Protein AF-A0AAW9ILQ3-F1 (afdb_monomer_lite)

pLDDT: mean 82.89, std 16.95, range [37.62, 97.12]

Foldseek 3Di:
DPPDPPDFDFFKEWEQEPVGIWIWTGGRNDTDIDPDDGQYKYAYPVLVVCQQQLVDQNVVCPVRMPSCDPVNSVVSCVVRPRPDHDDDDPPPPPVPPDPDD

Secondary structure (DSSP, 8-state):
---------EEEEEEEETTEEEEEEEETTEEEEES---EEEE--HHHHHHHHTTSS-GGGGGGG-BT--HHHHHHHHHHS-TT-----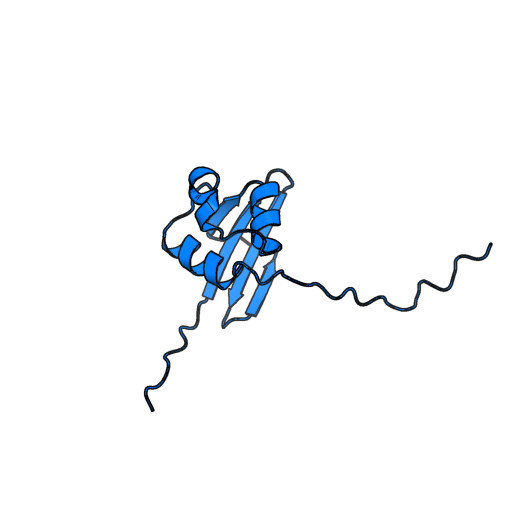-----STT-----

Organism: Clostridium perfringens (NCBI:txid1502)

Radius of gyration: 16.94 Å; chains: 1; bounding box: 46×48×38 Å

InterPro domains:
  IPR036527 SCP2 sterol-binding domain superfamily [SSF55718] (23-88)

Structure (mmCIF, N/CA/C/O backbone):
data_AF-A0AAW9ILQ3-F1
#
_entry.id   AF-A0AAW9ILQ3-F1
#
loop_
_atom_site.group_PDB
_atom_site.id
_atom_site.type_symbol
_atom_site.label_atom_id
_atom_site.label_alt_id
_atom_site.label_comp_id
_atom_site.label_asym_id
_atom_site.label_entity_id
_atom_site.label_seq_id
_atom_site.pdbx_PDB_ins_code
_atom_site.Cartn_x
_atom_site.Cartn_y
_atom_site.Cartn_z
_atom_site.occupancy
_atom_site.B_iso_or_equiv
_atom_site.auth_seq_id
_atom_site.auth_comp_id
_atom_site.auth_asym_id
_atom_site.auth_atom_id
_atom_site.pdbx_PDB_model_num
ATOM 1 N N . MET A 1 1 ? -5.067 -23.110 -26.442 1.00 42.34 1 MET A N 1
ATOM 2 C CA . MET A 1 1 ? -4.606 -21.992 -25.592 1.00 42.34 1 MET A CA 1
ATOM 3 C C . MET A 1 1 ? -5.777 -21.547 -24.737 1.00 42.34 1 MET A C 1
ATOM 5 O O . MET A 1 1 ? -6.805 -21.213 -25.305 1.00 42.34 1 MET A O 1
ATOM 9 N N . LYS A 1 2 ? -5.679 -21.625 -23.405 1.00 40.19 2 LYS A N 1
ATOM 10 C CA . LYS A 1 2 ? -6.655 -20.966 -22.527 1.00 40.19 2 LYS A CA 1
ATOM 11 C C . LYS A 1 2 ? -6.312 -19.480 -22.539 1.00 40.19 2 LYS A C 1
ATOM 13 O O . LYS A 1 2 ? -5.186 -19.133 -22.202 1.00 40.19 2 LYS A O 1
ATOM 18 N N . GLU A 1 3 ? -7.240 -18.639 -22.976 1.00 37.62 3 GLU A N 1
ATOM 19 C CA . GLU A 1 3 ? -7.103 -17.190 -22.853 1.00 37.62 3 GLU A CA 1
ATOM 20 C C . GLU A 1 3 ? -7.008 -16.844 -21.365 1.00 37.62 3 GLU A C 1
ATOM 22 O O . GLU A 1 3 ? -7.953 -17.057 -20.600 1.00 37.62 3 GLU A O 1
ATOM 27 N N . SER A 1 4 ? -5.845 -16.359 -20.932 1.00 45.25 4 SER A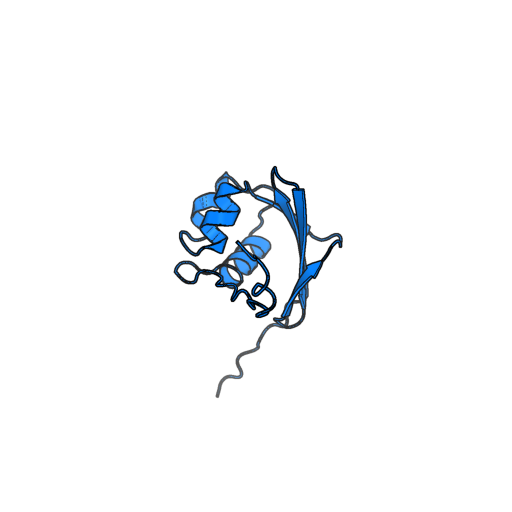 N 1
ATOM 28 C CA . SER A 1 4 ? -5.718 -15.718 -19.629 1.00 45.25 4 SER A CA 1
ATOM 29 C C . SER A 1 4 ? -6.572 -14.458 -19.668 1.00 45.25 4 SER A C 1
ATOM 31 O O . SER A 1 4 ? -6.243 -13.499 -20.362 1.00 45.25 4 SER A O 1
ATOM 33 N N . LYS A 1 5 ? -7.701 -14.467 -18.955 1.00 48.66 5 LYS A N 1
ATOM 34 C CA . LYS A 1 5 ? -8.482 -13.254 -18.709 1.00 48.66 5 LYS A CA 1
ATOM 35 C C . LYS A 1 5 ? -7.647 -12.350 -17.807 1.00 48.66 5 LYS A C 1
ATOM 37 O O . LYS A 1 5 ? -7.638 -12.531 -16.593 1.00 48.66 5 LYS A O 1
ATOM 42 N N . PHE A 1 6 ? -6.906 -11.423 -18.403 1.00 56.25 6 PHE A N 1
ATOM 43 C CA . PHE A 1 6 ? -6.293 -10.330 -17.663 1.00 56.25 6 PHE A CA 1
ATOM 44 C C . PHE A 1 6 ? -7.432 -9.448 -17.151 1.00 56.25 6 PHE A C 1
ATOM 46 O O . PHE A 1 6 ? -8.137 -8.811 -17.933 1.00 56.25 6 PHE A O 1
ATOM 53 N N . TYR A 1 7 ? -7.681 -9.490 -15.845 1.00 56.34 7 TYR A N 1
ATOM 54 C CA . TYR A 1 7 ? -8.654 -8.604 -15.224 1.00 56.34 7 TYR A CA 1
ATOM 55 C C . TYR A 1 7 ? -8.076 -7.193 -15.239 1.00 56.34 7 TYR A C 1
ATOM 57 O O . TYR A 1 7 ? -7.055 -6.931 -14.608 1.00 56.34 7 TYR A O 1
ATOM 65 N N . LYS A 1 8 ? -8.729 -6.295 -15.979 1.00 68.25 8 LYS A N 1
ATOM 66 C CA . LYS A 1 8 ? -8.451 -4.864 -15.892 1.00 68.25 8 LYS A CA 1
ATOM 67 C C . LYS A 1 8 ? -8.940 -4.385 -14.532 1.00 68.25 8 LYS A C 1
ATOM 69 O O . LYS A 1 8 ? -10.142 -4.411 -14.271 1.00 68.25 8 LYS A O 1
ATOM 74 N N . LEU A 1 9 ? -8.009 -4.025 -13.655 1.00 79.62 9 LEU A N 1
ATOM 75 C CA . LEU A 1 9 ? -8.325 -3.424 -12.368 1.00 79.62 9 LEU A CA 1
ATOM 76 C C . LEU A 1 9 ? -8.251 -1.906 -12.517 1.00 79.62 9 LEU A C 1
ATOM 78 O O . LEU A 1 9 ? -7.187 -1.374 -12.830 1.00 79.62 9 LEU A O 1
ATOM 82 N N . THR A 1 10 ? -9.372 -1.240 -12.253 1.00 86.62 10 THR A N 1
ATOM 83 C CA . THR A 1 10 ? -9.412 0.203 -12.017 1.00 86.62 10 THR A CA 1
ATOM 84 C C . THR A 1 10 ? -9.788 0.416 -10.556 1.00 86.62 10 THR A C 1
ATOM 86 O O . THR A 1 10 ? -10.878 0.026 -10.134 1.00 86.62 10 THR A O 1
ATOM 89 N N . ALA A 1 11 ? -8.872 0.966 -9.764 1.00 89.81 11 ALA A N 1
ATOM 90 C CA . ALA A 1 11 ? -9.048 1.139 -8.325 1.00 89.81 11 ALA A CA 1
ATOM 91 C C . ALA A 1 11 ? -8.280 2.363 -7.819 1.00 89.81 11 ALA A C 1
ATOM 93 O O . ALA A 1 11 ? -7.243 2.728 -8.367 1.00 89.81 11 ALA A O 1
ATOM 94 N N . GLN A 1 12 ? -8.777 2.984 -6.750 1.00 93.31 12 GLN A N 1
ATOM 95 C CA . GLN A 1 12 ? -8.094 4.082 -6.069 1.00 93.31 12 GLN A CA 1
ATOM 96 C C . GLN A 1 12 ? -7.974 3.775 -4.582 1.00 93.31 12 GLN A C 1
ATOM 98 O O . GLN A 1 12 ? -8.975 3.458 -3.935 1.00 93.31 12 GLN A O 1
ATOM 103 N N . TYR A 1 13 ? -6.765 3.906 -4.043 1.00 94.38 13 TYR A N 1
ATOM 104 C CA . TYR A 1 13 ? -6.461 3.705 -2.629 1.00 94.38 13 TYR A CA 1
ATOM 105 C C . TYR A 1 13 ? -5.779 4.943 -2.071 1.00 94.38 13 TYR A C 1
ATOM 107 O O . TYR A 1 13 ? -4.739 5.352 -2.577 1.00 94.38 13 TYR A O 1
ATOM 115 N N . THR A 1 14 ? -6.317 5.517 -1.004 1.00 95.94 14 THR A N 1
ATOM 116 C CA . THR A 1 14 ? -5.634 6.582 -0.267 1.00 95.94 14 THR A CA 1
ATOM 117 C C . THR A 1 14 ? -4.821 5.941 0.848 1.00 95.94 14 THR A C 1
ATOM 119 O O . THR A 1 14 ? -5.370 5.517 1.865 1.00 95.94 14 THR A O 1
ATOM 122 N N . ILE A 1 15 ? -3.505 5.842 0.644 1.00 94.81 15 ILE A N 1
ATOM 123 C CA . ILE A 1 15 ? -2.575 5.368 1.668 1.00 94.81 15 ILE A CA 1
ATOM 124 C C . ILE A 1 15 ? -2.321 6.510 2.640 1.00 94.81 15 ILE A C 1
ATOM 126 O O . ILE A 1 15 ? -1.843 7.576 2.248 1.00 94.81 15 ILE A O 1
ATOM 130 N N . VAL A 1 16 ? -2.609 6.266 3.912 1.00 96.19 16 VAL A N 1
ATOM 131 C CA . VAL A 1 16 ? -2.392 7.217 5.001 1.00 96.19 16 VAL A CA 1
ATOM 132 C C . VAL A 1 16 ? -1.326 6.663 5.937 1.00 96.19 16 VAL A C 1
ATOM 134 O O . VAL A 1 16 ? -1.429 5.532 6.413 1.00 96.19 16 VAL A O 1
ATOM 137 N N . THR A 1 17 ? -0.317 7.482 6.210 1.00 95.88 17 THR A N 1
ATOM 138 C CA . THR A 1 17 ? 0.792 7.205 7.131 1.00 95.88 17 THR A CA 1
ATOM 139 C C . THR A 1 17 ? 0.882 8.317 8.175 1.00 95.88 17 THR A C 1
ATOM 141 O O . THR A 1 17 ? 0.186 9.332 8.089 1.00 95.88 17 THR A O 1
ATOM 144 N N . GLU A 1 18 ? 1.788 8.178 9.137 1.00 96.00 18 GLU A N 1
ATOM 145 C CA . GLU A 1 18 ? 2.089 9.223 10.118 1.00 96.00 18 GLU A CA 1
ATOM 146 C C . GLU A 1 18 ? 2.735 10.472 9.490 1.00 96.00 18 GLU A C 1
ATOM 148 O O . GLU A 1 18 ? 2.701 11.543 10.090 1.00 96.00 18 GLU A O 1
ATOM 153 N N . LEU A 1 19 ? 3.319 10.349 8.292 1.00 92.81 19 LEU A N 1
ATOM 154 C CA . LEU A 1 19 ? 3.985 11.449 7.583 1.00 92.81 19 LEU A CA 1
ATOM 155 C C . LEU A 1 19 ? 3.045 12.229 6.655 1.00 92.81 19 LEU A C 1
ATOM 157 O O . LEU A 1 19 ? 3.401 13.305 6.180 1.00 92.81 19 LEU A O 1
ATOM 161 N N . GLY A 1 20 ? 1.864 11.682 6.373 1.00 93.00 20 GLY A N 1
ATOM 162 C CA . GLY A 1 20 ? 0.929 12.227 5.398 1.00 93.00 20 GLY A CA 1
ATOM 163 C C . GLY A 1 20 ? 0.216 11.139 4.605 1.00 93.00 20 GLY A C 1
ATOM 164 O O . GLY A 1 20 ? 0.287 9.951 4.930 1.00 93.00 20 GLY A O 1
ATOM 165 N N . SER A 1 21 ? -0.475 11.561 3.550 1.00 93.25 21 SER A N 1
ATOM 166 C CA . SER A 1 21 ? -1.294 10.692 2.709 1.00 93.25 21 SER A CA 1
ATOM 167 C C . SER A 1 21 ? -1.013 10.900 1.229 1.00 93.25 21 SER A C 1
ATOM 169 O O . SER A 1 21 ? -0.792 12.030 0.795 1.00 93.25 21 SER A O 1
ATOM 171 N N . ALA A 1 22 ? -1.104 9.825 0.454 1.00 92.56 22 ALA A N 1
ATOM 172 C CA . ALA A 1 22 ? -1.041 9.863 -1.001 1.00 92.56 22 ALA A CA 1
ATOM 173 C C . ALA A 1 22 ? -2.064 8.892 -1.597 1.00 92.56 22 ALA A C 1
ATOM 175 O O . ALA A 1 22 ? -2.352 7.848 -1.006 1.00 92.56 22 ALA A O 1
ATOM 176 N N . THR A 1 23 ? -2.598 9.216 -2.773 1.00 93.94 23 THR A N 1
ATOM 177 C CA . THR A 1 23 ? -3.563 8.350 -3.454 1.00 93.94 23 THR A CA 1
ATOM 178 C C . THR A 1 23 ? -2.875 7.576 -4.567 1.00 93.94 23 THR A C 1
ATOM 180 O O . THR A 1 23 ? -2.269 8.156 -5.461 1.00 93.94 23 THR A O 1
ATOM 183 N N . LEU A 1 24 ? -2.959 6.251 -4.498 1.00 91.94 24 LEU A N 1
ATOM 184 C CA . LEU A 1 24 ? -2.585 5.336 -5.565 1.00 91.94 24 LEU A CA 1
ATOM 185 C C . LEU A 1 24 ? -3.796 5.110 -6.457 1.00 91.94 24 LEU A C 1
ATOM 187 O O . LEU A 1 24 ? -4.795 4.534 -6.027 1.00 91.94 24 LEU A O 1
ATOM 191 N N . GLU A 1 25 ? -3.684 5.545 -7.700 1.00 92.44 25 GLU A N 1
ATOM 192 C CA . GLU A 1 25 ? -4.625 5.240 -8.765 1.00 92.44 25 GLU A CA 1
ATOM 193 C C . GLU A 1 25 ? -4.053 4.111 -9.618 1.00 92.44 25 GLU A C 1
ATOM 195 O O . GLU A 1 25 ? -2.925 4.196 -10.106 1.00 92.44 25 GLU A O 1
ATOM 200 N N . ILE A 1 26 ? -4.832 3.048 -9.774 1.00 90.62 26 ILE A N 1
ATOM 201 C CA . ILE A 1 26 ? -4.536 1.906 -10.631 1.00 90.62 26 ILE A C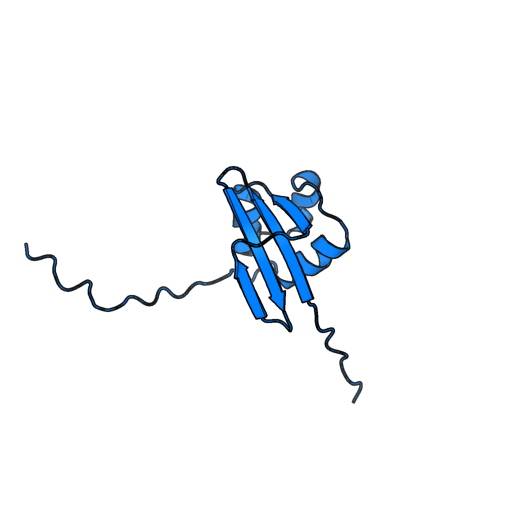A 1
ATOM 202 C C . ILE A 1 26 ? -5.541 1.962 -11.769 1.00 90.62 26 ILE A C 1
ATOM 204 O O . ILE A 1 26 ? -6.745 1.938 -11.511 1.00 90.62 26 ILE A O 1
ATOM 208 N N . ASP A 1 27 ? -5.058 2.025 -13.002 1.00 89.06 27 ASP A N 1
ATOM 209 C CA . ASP A 1 27 ? -5.895 1.993 -14.195 1.00 89.06 27 ASP A CA 1
ATOM 210 C C . ASP A 1 27 ? -5.222 1.161 -15.290 1.00 89.06 27 ASP A C 1
ATOM 212 O O . ASP A 1 27 ? -4.123 1.478 -15.740 1.00 89.06 27 ASP A O 1
ATOM 216 N N . ASP A 1 28 ? -5.858 0.052 -15.673 1.00 84.38 28 ASP A N 1
ATOM 217 C CA . ASP A 1 28 ? -5.377 -0.889 -16.701 1.00 84.38 28 ASP A CA 1
ATOM 218 C C . ASP A 1 28 ? -3.906 -1.328 -16.515 1.00 84.38 28 ASP A C 1
ATOM 220 O O . ASP A 1 28 ? -3.128 -1.427 -17.462 1.00 84.38 28 ASP A O 1
ATOM 224 N N . GLY A 1 29 ? -3.504 -1.568 -15.260 1.00 77.31 29 GLY A N 1
ATOM 225 C CA . GLY A 1 29 ? -2.139 -1.973 -14.899 1.00 77.31 29 GLY A CA 1
ATOM 226 C C . GLY A 1 29 ? -1.129 -0.824 -14.800 1.00 77.31 29 GLY A C 1
ATOM 227 O O . GLY A 1 29 ? 0.018 -1.056 -14.420 1.00 77.31 29 GLY A O 1
ATOM 228 N N . VAL A 1 30 ? -1.542 0.411 -15.084 1.00 83.75 30 VAL A N 1
ATOM 229 C CA . VAL A 1 30 ? -0.746 1.614 -14.836 1.00 83.75 30 VAL A CA 1
ATOM 230 C C . VAL A 1 30 ? -1.021 2.107 -13.422 1.00 83.75 30 VAL A C 1
ATOM 232 O O . VAL A 1 30 ? -2.171 2.283 -13.032 1.00 83.75 30 VAL A O 1
ATOM 235 N N . ILE A 1 31 ? 0.044 2.352 -12.660 1.00 86.75 31 ILE A N 1
ATOM 236 C CA . ILE A 1 31 ? -0.033 2.884 -11.298 1.00 86.75 31 ILE A CA 1
ATOM 237 C C . ILE A 1 31 ? 0.417 4.343 -11.325 1.00 86.75 31 ILE A C 1
ATOM 239 O O . ILE A 1 31 ? 1.487 4.657 -11.851 1.00 86.75 31 ILE A O 1
ATOM 243 N N . LYS A 1 32 ? -0.381 5.237 -10.744 1.00 89.50 32 LYS A N 1
ATOM 244 C CA . LYS A 1 32 ? -0.066 6.661 -10.593 1.00 89.50 32 LYS A CA 1
ATOM 245 C C . LYS A 1 32 ? -0.245 7.082 -9.145 1.00 89.50 32 LYS A C 1
ATOM 247 O O . LYS A 1 32 ? -1.154 6.616 -8.463 1.00 89.50 32 LYS A O 1
ATOM 252 N N . VAL A 1 33 ? 0.598 8.005 -8.699 1.00 89.00 33 VAL A N 1
ATOM 253 C CA . VAL A 1 33 ? 0.410 8.697 -7.423 1.00 89.00 33 VAL A CA 1
ATOM 254 C C . VAL A 1 33 ? -0.260 10.036 -7.706 1.00 89.0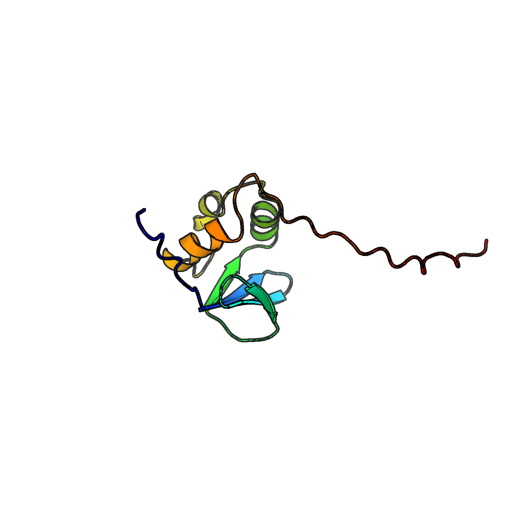0 33 VAL A C 1
ATOM 256 O O . VAL A 1 33 ? 0.240 10.829 -8.504 1.00 89.00 33 VAL A O 1
ATOM 259 N N . THR A 1 34 ? -1.408 10.273 -7.083 1.00 88.94 34 THR A N 1
ATOM 260 C CA . THR A 1 34 ? -2.239 11.467 -7.258 1.00 88.94 34 THR A CA 1
ATOM 261 C C . THR A 1 34 ? -2.651 12.043 -5.898 1.00 88.94 34 THR A C 1
ATOM 263 O O . THR A 1 34 ? -2.435 11.435 -4.848 1.00 88.94 34 THR A O 1
ATOM 266 N N . ASN A 1 35 ? -3.282 13.221 -5.919 1.00 83.12 35 ASN A N 1
ATOM 267 C CA . ASN A 1 35 ? -3.890 13.858 -4.742 1.00 83.12 35 ASN A CA 1
ATOM 268 C C . ASN A 1 35 ? -5.416 13.617 -4.673 1.00 83.12 35 ASN A C 1
ATOM 270 O O . ASN A 1 35 ? -6.154 14.466 -4.177 1.00 83.12 35 ASN A O 1
ATOM 274 N N . GLY A 1 36 ? -5.906 12.505 -5.238 1.00 85.25 36 GLY A N 1
ATOM 275 C CA . GLY A 1 36 ? -7.333 12.151 -5.261 1.00 85.25 36 GLY A CA 1
ATOM 276 C C . GLY A 1 36 ? -7.863 11.582 -3.938 1.00 85.25 36 GLY A C 1
ATOM 277 O O . GLY A 1 36 ? -7.157 11.570 -2.931 1.00 85.25 36 GLY A O 1
ATOM 278 N N . ILE A 1 37 ? -9.095 11.064 -3.954 1.00 89.81 37 ILE A N 1
ATOM 279 C CA . ILE A 1 37 ? -9.735 10.380 -2.817 1.00 89.81 37 ILE A CA 1
ATOM 280 C C . ILE A 1 37 ? -10.114 8.965 -3.261 1.00 89.81 37 ILE A C 1
ATOM 282 O O . ILE A 1 37 ? -10.904 8.804 -4.187 1.00 89.81 37 ILE A O 1
ATOM 286 N N . GLY A 1 38 ? -9.568 7.956 -2.586 1.00 91.69 38 GLY A N 1
ATOM 287 C CA . GLY A 1 38 ? -9.842 6.541 -2.823 1.00 91.69 38 GLY A CA 1
ATOM 288 C C . GLY A 1 38 ? -10.250 5.804 -1.548 1.00 91.69 38 GLY A C 1
ATOM 289 O O . GLY A 1 38 ? -10.558 6.413 -0.523 1.00 91.69 38 GLY A O 1
ATOM 290 N N . LEU A 1 39 ? -10.236 4.471 -1.602 1.00 94.00 39 LEU A N 1
ATOM 291 C CA . LEU A 1 39 ? -10.428 3.636 -0.420 1.00 94.00 39 LEU A CA 1
ATOM 292 C C . LEU A 1 39 ? -9.272 3.871 0.559 1.00 94.00 39 LEU A C 1
ATOM 294 O O . LEU A 1 39 ? -8.109 3.659 0.218 1.00 94.00 39 LEU A O 1
ATOM 298 N N . GLU A 1 40 ? -9.590 4.317 1.769 1.00 95.75 40 GLU A N 1
ATOM 299 C CA . GLU A 1 40 ? -8.582 4.629 2.780 1.00 95.75 40 GLU A CA 1
ATOM 300 C C . GLU A 1 40 ? -7.914 3.356 3.311 1.00 95.75 40 GLU A C 1
ATOM 302 O O . GLU A 1 40 ? -8.592 2.403 3.695 1.00 95.75 40 GLU A O 1
ATOM 307 N N . VAL A 1 41 ? -6.581 3.361 3.372 1.00 96.12 41 VAL A N 1
ATOM 308 C CA . VAL A 1 41 ? -5.775 2.298 3.981 1.00 96.12 41 VAL A CA 1
ATOM 309 C C . VAL A 1 41 ? -4.731 2.949 4.881 1.00 96.12 41 VAL A C 1
ATOM 311 O O . VAL A 1 41 ? -3.858 3.676 4.400 1.00 96.12 41 VAL A O 1
ATOM 314 N N . LYS A 1 42 ? -4.804 2.701 6.193 1.00 97.12 42 LYS A N 1
ATOM 315 C CA . LYS A 1 42 ? -3.828 3.261 7.141 1.00 97.12 42 LYS A CA 1
ATOM 316 C C . LYS A 1 42 ? -2.701 2.277 7.368 1.00 97.12 42 LYS A C 1
ATOM 318 O O . LYS A 1 42 ? -2.924 1.217 7.955 1.00 97.12 42 LYS A O 1
ATOM 323 N N . ILE A 1 43 ? -1.505 2.646 6.931 1.00 96.69 43 ILE A N 1
ATOM 324 C CA . ILE A 1 43 ? -0.310 1.808 7.001 1.00 96.69 43 ILE A CA 1
ATOM 325 C C . ILE A 1 43 ? 0.775 2.598 7.734 1.00 96.69 43 ILE A C 1
ATOM 327 O O . ILE A 1 43 ? 1.132 3.685 7.280 1.00 96.69 43 ILE A O 1
ATOM 331 N N . PRO A 1 44 ? 1.342 2.067 8.829 1.00 96.88 44 PRO A N 1
ATOM 332 C CA . PRO A 1 44 ? 2.502 2.677 9.462 1.00 96.88 44 PRO A CA 1
ATOM 333 C C . PRO A 1 44 ? 3.684 2.794 8.496 1.00 96.88 44 PRO A C 1
ATOM 335 O O . PRO A 1 44 ? 3.957 1.865 7.725 1.00 96.88 44 PRO A O 1
ATOM 338 N N . ILE A 1 45 ? 4.433 3.895 8.550 1.00 95.50 45 ILE A N 1
ATOM 339 C CA . ILE A 1 45 ? 5.506 4.173 7.579 1.00 95.50 45 ILE A CA 1
ATOM 340 C C . ILE A 1 45 ? 6.576 3.068 7.514 1.00 95.50 45 ILE A C 1
ATOM 342 O O . ILE A 1 45 ? 7.090 2.743 6.441 1.00 95.50 45 ILE A O 1
ATOM 346 N N . ASN A 1 46 ? 6.888 2.432 8.645 1.00 95.88 46 ASN A N 1
ATOM 347 C CA . ASN A 1 46 ? 7.840 1.321 8.707 1.00 95.88 46 ASN A CA 1
ATOM 348 C C . ASN A 1 46 ? 7.319 0.050 8.010 1.00 95.88 46 ASN A C 1
ATOM 350 O O . ASN A 1 46 ? 8.100 -0.672 7.385 1.00 95.88 46 ASN A O 1
ATOM 354 N N . VAL A 1 47 ? 6.012 -0.216 8.091 1.00 95.75 47 VAL A N 1
ATOM 355 C CA . VAL A 1 47 ? 5.349 -1.317 7.380 1.00 95.75 47 VAL A CA 1
ATOM 356 C C . VAL A 1 47 ? 5.343 -1.027 5.886 1.00 95.75 47 VAL A C 1
ATOM 358 O O . VAL A 1 47 ? 5.793 -1.871 5.113 1.00 95.75 47 VAL A O 1
ATOM 361 N N . LEU A 1 48 ? 4.924 0.180 5.488 1.00 94.25 48 LEU A N 1
ATOM 362 C CA . LEU A 1 48 ? 4.916 0.586 4.083 1.00 94.25 48 LEU A CA 1
ATOM 363 C C . LEU A 1 48 ? 6.310 0.440 3.466 1.00 94.25 48 LEU A C 1
ATOM 365 O O . LEU A 1 48 ? 6.445 -0.150 2.403 1.00 94.25 48 LEU A O 1
ATOM 369 N N . THR A 1 49 ? 7.351 0.884 4.173 1.00 93.38 49 THR A N 1
ATOM 370 C CA . THR A 1 49 ? 8.748 0.757 3.728 1.00 93.38 49 THR A CA 1
ATOM 371 C C . THR A 1 49 ? 9.178 -0.706 3.586 1.00 93.38 49 THR A C 1
ATOM 373 O O . THR A 1 49 ? 9.793 -1.077 2.587 1.00 93.38 49 THR A O 1
ATOM 376 N N . SER A 1 50 ? 8.839 -1.563 4.555 1.00 94.62 50 SER A N 1
ATOM 377 C CA . SER A 1 50 ? 9.186 -2.996 4.525 1.00 94.62 50 SER A CA 1
ATOM 378 C C . SER A 1 50 ? 8.562 -3.717 3.330 1.00 94.62 50 SER A C 1
ATOM 380 O O . SER A 1 50 ? 9.186 -4.585 2.724 1.00 94.62 50 SER A O 1
ATOM 382 N N . VAL A 1 51 ? 7.333 -3.346 2.988 1.00 94.25 51 VAL A N 1
ATOM 383 C CA . VAL A 1 51 ? 6.581 -3.960 1.893 1.00 94.25 51 VAL A CA 1
ATOM 384 C C . VAL A 1 51 ? 7.025 -3.388 0.547 1.00 94.25 51 VAL A C 1
ATOM 386 O O . VAL A 1 51 ? 7.299 -4.134 -0.385 1.00 94.25 51 VAL A O 1
ATOM 389 N N . TYR A 1 52 ? 7.211 -2.073 0.470 1.00 90.56 52 TYR A N 1
ATOM 390 C CA . TYR A 1 52 ? 7.717 -1.374 -0.711 1.00 90.56 52 TYR A CA 1
ATOM 391 C C . TYR A 1 52 ? 9.114 -1.851 -1.148 1.00 90.56 52 TYR A C 1
ATOM 393 O O . TYR A 1 52 ? 9.394 -1.998 -2.337 1.00 90.56 52 TYR A O 1
ATOM 401 N N . THR A 1 53 ? 9.993 -2.132 -0.182 1.00 92.25 53 THR A N 1
ATOM 402 C CA . THR A 1 53 ? 11.331 -2.699 -0.431 1.00 92.25 53 THR A CA 1
ATOM 403 C C . THR A 1 53 ? 11.304 -4.203 -0.716 1.00 92.25 53 THR A C 1
ATOM 405 O O . THR A 1 53 ? 12.357 -4.809 -0.892 1.00 92.25 53 THR A O 1
ATOM 408 N N . GLY A 1 54 ? 10.127 -4.834 -0.738 1.00 92.19 54 GLY A N 1
ATOM 409 C CA . GLY A 1 54 ? 9.993 -6.275 -0.930 1.00 92.19 54 GLY A CA 1
ATOM 410 C C . GLY A 1 54 ? 10.625 -7.105 0.194 1.00 92.19 54 GLY A C 1
ATOM 411 O O . GLY A 1 54 ? 10.826 -8.301 0.013 1.00 92.19 54 GLY A O 1
ATOM 412 N N . TYR A 1 55 ? 10.955 -6.512 1.348 1.00 93.50 55 TYR A N 1
ATOM 413 C CA . TYR A 1 55 ? 11.594 -7.227 2.459 1.00 93.50 55 TYR A CA 1
ATOM 414 C C . TYR A 1 55 ? 10.656 -8.259 3.099 1.00 93.50 55 TYR A C 1
ATOM 416 O O . TYR A 1 55 ? 11.100 -9.324 3.537 1.00 93.50 55 TYR A O 1
ATOM 424 N N . LYS A 1 56 ? 9.359 -7.940 3.170 1.00 94.38 56 LYS A N 1
ATOM 425 C CA . LYS A 1 56 ? 8.306 -8.818 3.694 1.00 94.38 56 LYS A CA 1
ATOM 426 C C . LYS A 1 56 ? 6.999 -8.610 2.942 1.00 94.38 56 LYS A C 1
ATOM 428 O O . LYS A 1 56 ? 6.655 -7.471 2.630 1.00 94.38 56 LYS A O 1
ATOM 433 N N . SER A 1 57 ? 6.242 -9.688 2.737 1.00 94.00 57 SER A N 1
ATOM 434 C CA . SER A 1 57 ? 4.856 -9.612 2.263 1.00 94.00 57 SER A CA 1
ATOM 435 C C . SER A 1 57 ? 3.990 -8.751 3.192 1.00 94.00 57 SER A C 1
ATOM 437 O O . SER A 1 57 ? 4.141 -8.774 4.419 1.00 94.00 57 SER A O 1
ATOM 439 N N . ILE A 1 58 ? 3.020 -8.039 2.608 1.00 94.19 58 ILE A N 1
ATOM 440 C CA . ILE A 1 58 ? 2.010 -7.249 3.333 1.00 94.19 58 ILE A CA 1
ATOM 441 C C . ILE A 1 58 ? 1.231 -8.095 4.359 1.00 94.19 58 ILE A C 1
ATOM 443 O O . ILE A 1 58 ? 0.776 -7.587 5.383 1.00 94.19 58 ILE A O 1
ATOM 447 N N . GLU A 1 59 ? 1.138 -9.410 4.136 1.00 94.06 59 GLU A N 1
ATOM 448 C CA . GLU A 1 59 ? 0.479 -10.356 5.042 1.00 94.06 59 GLU A CA 1
ATOM 449 C C . GLU A 1 59 ? 1.127 -10.446 6.417 1.00 94.06 59 GLU A C 1
ATOM 451 O O . GLU A 1 59 ? 0.442 -10.720 7.402 1.00 94.06 59 GLU A O 1
ATOM 456 N N . CYS A 1 60 ? 2.435 -10.206 6.501 1.00 94.50 60 CYS A N 1
ATOM 457 C CA . CYS A 1 60 ? 3.165 -10.244 7.762 1.00 94.50 60 CYS A CA 1
ATOM 458 C C . CYS A 1 60 ? 2.775 -9.100 8.711 1.00 94.50 60 CYS A C 1
ATOM 460 O O . CYS A 1 60 ? 3.224 -9.093 9.855 1.00 94.50 60 CYS A O 1
ATOM 462 N N . PHE A 1 61 ? 1.982 -8.131 8.239 1.00 95.00 61 PHE A N 1
ATOM 463 C CA . PHE A 1 61 ? 1.650 -6.910 8.968 1.00 95.00 61 PHE A CA 1
ATOM 464 C C . PHE A 1 61 ? 0.145 -6.623 9.028 1.00 95.00 61 PHE A C 1
ATOM 466 O O . PHE A 1 61 ? -0.232 -5.493 9.330 1.00 95.00 61 PHE A O 1
ATOM 473 N N . LYS A 1 62 ? -0.730 -7.599 8.739 1.00 91.94 62 LYS A N 1
ATOM 474 C CA . LYS A 1 62 ? -2.195 -7.385 8.727 1.00 91.94 62 LYS A CA 1
ATOM 475 C C . LYS A 1 62 ? -2.724 -6.779 10.027 1.00 91.94 62 LYS A C 1
ATOM 477 O O . LYS A 1 62 ? -3.613 -5.940 9.997 1.00 91.94 62 LYS A O 1
ATOM 482 N N . ASP A 1 63 ? -2.154 -7.180 11.156 1.00 94.19 63 ASP A N 1
ATOM 483 C CA . ASP A 1 63 ? -2.479 -6.683 12.495 1.00 94.19 63 ASP A CA 1
ATOM 484 C C . ASP A 1 63 ? -2.121 -5.201 12.704 1.00 94.19 63 ASP A C 1
ATOM 486 O O . ASP A 1 63 ? -2.624 -4.564 13.629 1.00 94.19 63 ASP A O 1
ATOM 490 N N . LYS A 1 64 ? -1.271 -4.640 11.839 1.00 95.31 64 LYS A N 1
ATOM 491 C CA . LYS A 1 64 ? -0.778 -3.259 11.913 1.00 95.31 64 LYS A CA 1
ATOM 492 C C . LYS A 1 64 ? -1.438 -2.323 10.906 1.00 95.31 64 LYS A C 1
ATOM 494 O O . LYS A 1 64 ? -1.167 -1.126 10.952 1.00 95.31 64 LYS A O 1
ATOM 499 N N . ILE A 1 65 ? -2.271 -2.839 10.002 1.00 94.75 65 ILE A N 1
ATOM 500 C CA . ILE A 1 65 ? -2.889 -2.059 8.925 1.00 94.75 65 ILE A CA 1
ATOM 501 C C . ILE A 1 65 ? -4.381 -1.908 9.207 1.00 94.75 65 ILE A C 1
ATOM 503 O O . ILE A 1 65 ? -5.091 -2.895 9.391 1.00 94.75 65 ILE A O 1
ATOM 507 N N . GLN A 1 66 ? -4.879 -0.671 9.217 1.00 95.38 66 GLN A N 1
ATOM 508 C CA . 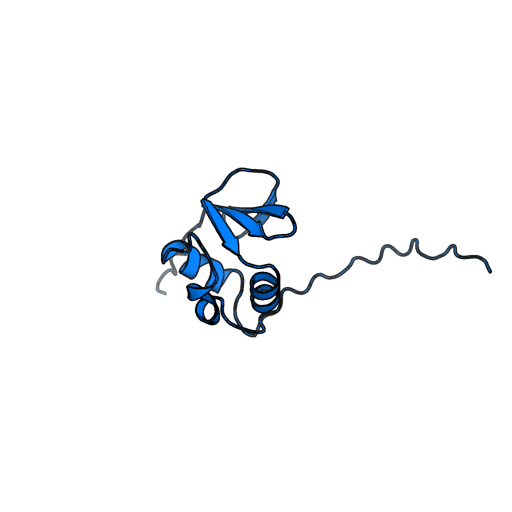GLN A 1 66 ? -6.312 -0.417 9.401 1.00 95.38 66 GLN A CA 1
ATOM 509 C C . GLN A 1 66 ? -7.017 -0.282 8.052 1.00 95.38 66 GLN A C 1
ATOM 511 O O . GLN A 1 66 ? -6.432 0.187 7.075 1.00 95.38 66 GLN A O 1
ATOM 516 N N . TYR A 1 67 ? -8.294 -0.676 8.029 1.00 90.81 67 TYR A N 1
ATOM 517 C CA . TYR A 1 67 ? -9.149 -0.686 6.832 1.00 90.81 67 TYR A CA 1
ATOM 518 C C . TYR A 1 67 ? -8.631 -1.601 5.710 1.00 90.81 67 TYR A C 1
ATOM 520 O O . TYR A 1 67 ? -8.888 -1.399 4.526 1.00 90.81 67 TYR A O 1
ATOM 528 N N . PHE A 1 68 ? -7.922 -2.659 6.106 1.00 90.44 68 PHE A N 1
ATOM 529 C CA . PHE A 1 68 ? -7.333 -3.643 5.212 1.00 90.44 68 PHE A CA 1
ATOM 530 C C . PHE A 1 68 ? -8.250 -4.859 5.063 1.00 90.44 68 PHE A C 1
ATOM 532 O O . PHE A 1 68 ? -8.254 -5.757 5.903 1.00 90.44 68 PHE A O 1
ATOM 539 N N . ASN A 1 69 ? -9.078 -4.861 4.019 1.00 89.69 69 ASN A N 1
ATOM 540 C CA . ASN A 1 69 ? -9.940 -5.996 3.687 1.00 89.69 69 ASN A CA 1
ATOM 541 C C . ASN A 1 69 ? -9.236 -6.976 2.723 1.00 89.69 69 ASN A C 1
ATOM 543 O O . ASN A 1 69 ? -8.140 -6.704 2.230 1.00 89.69 69 ASN A O 1
ATOM 547 N N . ASN A 1 70 ? -9.881 -8.113 2.444 1.00 89.75 70 ASN A N 1
ATOM 548 C CA . ASN A 1 70 ? -9.320 -9.166 1.588 1.00 89.75 70 ASN A CA 1
ATOM 549 C C . ASN A 1 70 ? -9.014 -8.688 0.155 1.00 89.75 70 ASN A C 1
ATOM 551 O O . ASN A 1 70 ? -8.042 -9.150 -0.442 1.00 89.75 70 ASN A O 1
ATOM 555 N N . ASP A 1 71 ? -9.811 -7.766 -0.388 1.00 88.56 71 ASP A N 1
ATOM 556 C CA . ASP A 1 71 ? -9.620 -7.249 -1.747 1.00 88.56 71 ASP A CA 1
ATOM 557 C C . ASP A 1 71 ? -8.410 -6.309 -1.801 1.00 88.56 71 ASP A C 1
ATOM 559 O O . ASP A 1 71 ? -7.543 -6.455 -2.665 1.00 88.56 71 ASP A O 1
ATOM 563 N N . THR A 1 72 ? -8.292 -5.395 -0.833 1.00 90.00 72 THR A N 1
ATOM 564 C CA . THR A 1 72 ? -7.118 -4.529 -0.667 1.00 90.00 72 THR A CA 1
ATOM 565 C C . THR A 1 72 ? -5.856 -5.364 -0.476 1.00 90.00 72 THR A C 1
ATOM 567 O O . THR A 1 72 ? -4.834 -5.078 -1.092 1.00 90.00 72 THR A O 1
ATOM 570 N N . GLU A 1 73 ? -5.921 -6.434 0.319 1.00 91.69 73 GLU A N 1
ATOM 571 C CA . GLU A 1 73 ? -4.795 -7.346 0.502 1.00 91.69 73 GLU A CA 1
ATOM 572 C C . GLU A 1 73 ? -4.358 -8.005 -0.807 1.00 91.69 73 GLU A C 1
ATOM 574 O O . GLU A 1 73 ? -3.165 -8.010 -1.121 1.00 91.69 73 GLU A O 1
ATOM 579 N N . ALA A 1 74 ? -5.302 -8.547 -1.577 1.00 90.06 74 ALA A N 1
ATOM 580 C CA . ALA A 1 74 ? -5.001 -9.186 -2.852 1.00 90.06 74 ALA A CA 1
ATOM 581 C C . ALA A 1 74 ? -4.320 -8.209 -3.821 1.00 90.06 74 ALA A C 1
ATOM 583 O O . ALA A 1 74 ? -3.329 -8.566 -4.459 1.00 90.06 74 ALA A O 1
ATOM 584 N N . VAL A 1 75 ? -4.798 -6.964 -3.878 1.00 89.94 75 VAL A N 1
ATOM 585 C CA . VAL A 1 75 ? -4.192 -5.917 -4.707 1.00 89.94 75 VAL A CA 1
ATOM 586 C C . VAL A 1 75 ? -2.798 -5.549 -4.201 1.00 89.94 75 VAL A C 1
ATOM 588 O O . VAL A 1 75 ? -1.852 -5.532 -4.985 1.00 89.94 75 VAL A O 1
ATOM 591 N N . PHE A 1 76 ? -2.621 -5.328 -2.898 1.00 91.44 76 PHE A N 1
ATOM 592 C CA . PHE A 1 76 ? -1.329 -4.928 -2.332 1.00 91.44 76 PHE A CA 1
ATOM 593 C C . PHE A 1 76 ? -0.256 -6.014 -2.461 1.00 91.44 76 PHE A C 1
ATOM 595 O O . PHE A 1 76 ? 0.913 -5.674 -2.599 1.00 91.44 76 PHE A O 1
ATOM 602 N N . LYS A 1 77 ? -0.623 -7.301 -2.487 1.00 91.31 77 LYS A N 1
ATOM 603 C CA . LYS A 1 77 ? 0.312 -8.397 -2.808 1.00 91.31 77 LYS A CA 1
ATOM 604 C C . LYS A 1 77 ? 0.840 -8.336 -4.235 1.00 91.31 77 LYS A C 1
ATOM 606 O O . LYS A 1 77 ? 1.987 -8.694 -4.478 1.00 91.31 77 LYS A O 1
ATOM 611 N N . VAL A 1 78 ? -0.017 -7.938 -5.174 1.00 89.38 78 VAL A N 1
ATOM 612 C CA . VAL A 1 78 ? 0.352 -7.801 -6.587 1.00 89.38 78 VAL A CA 1
ATOM 613 C C . VAL A 1 78 ? 1.192 -6.549 -6.794 1.00 89.38 78 VAL A C 1
ATOM 615 O O . VAL A 1 78 ? 2.166 -6.598 -7.538 1.00 89.38 78 VAL A O 1
ATOM 618 N N . LEU A 1 79 ? 0.828 -5.448 -6.130 1.00 88.31 79 LEU A N 1
ATOM 619 C CA . LEU A 1 79 ? 1.589 -4.206 -6.191 1.00 88.31 79 LEU A CA 1
ATOM 620 C C . LEU A 1 79 ? 2.956 -4.378 -5.540 1.00 88.31 79 LEU A C 1
ATOM 622 O O . LEU A 1 79 ? 3.956 -4.102 -6.176 1.00 88.31 79 LEU A O 1
ATOM 626 N N . PHE A 1 80 ? 3.022 -4.899 -4.317 1.00 90.75 80 PHE A N 1
ATOM 627 C CA . PHE A 1 80 ? 4.253 -4.984 -3.533 1.00 90.75 80 PHE A CA 1
ATOM 628 C C . PHE A 1 80 ? 4.665 -6.442 -3.257 1.00 90.75 80 PHE A C 1
ATOM 630 O O . PHE A 1 80 ? 4.531 -6.926 -2.125 1.00 90.75 80 PHE A O 1
ATOM 637 N N . PRO A 1 81 ? 5.139 -7.176 -4.278 1.00 91.81 81 PRO A N 1
ATOM 638 C CA . PRO A 1 81 ? 5.539 -8.562 -4.108 1.00 91.81 81 PRO A CA 1
ATOM 639 C C . PRO A 1 81 ? 6.801 -8.697 -3.242 1.00 91.81 81 PRO A C 1
ATOM 641 O O . PRO A 1 81 ? 7.788 -7.980 -3.409 1.00 91.81 81 PRO A O 1
ATOM 644 N N . GLU A 1 82 ? 6.794 -9.670 -2.327 1.00 93.31 82 GLU A N 1
ATOM 645 C CA . GLU A 1 82 ? 7.974 -10.019 -1.528 1.00 93.31 82 GLU A CA 1
ATOM 646 C C . GLU A 1 82 ? 9.123 -10.496 -2.429 1.00 93.31 82 GLU A C 1
ATOM 648 O O . GLU A 1 82 ? 8.915 -11.244 -3.384 1.00 93.31 82 GLU A O 1
ATOM 653 N N . GLY A 1 83 ? 10.346 -10.061 -2.123 1.00 92.12 83 GLY A N 1
ATOM 654 C CA . GLY A 1 83 ? 11.551 -10.339 -2.906 1.00 92.12 83 GLY A CA 1
ATOM 655 C C . GLY A 1 83 ? 11.754 -9.424 -4.117 1.00 92.12 83 GLY A C 1
ATOM 656 O O . GLY A 1 83 ? 12.810 -9.490 -4.744 1.00 92.12 83 GLY A O 1
ATOM 657 N N . TYR A 1 84 ? 10.792 -8.551 -4.425 1.00 89.31 84 TYR A N 1
ATOM 658 C CA . TYR A 1 84 ? 10.832 -7.648 -5.575 1.00 89.31 84 TYR A CA 1
ATOM 659 C C . TYR A 1 84 ? 10.736 -6.188 -5.110 1.00 89.31 84 TYR A C 1
ATOM 661 O O . TYR A 1 84 ? 9.649 -5.608 -5.102 1.00 89.31 84 TYR A O 1
ATOM 669 N N . PRO A 1 85 ? 11.862 -5.576 -4.695 1.00 86.06 85 PRO A N 1
ATOM 670 C CA . PRO A 1 85 ? 11.879 -4.170 -4.315 1.00 86.06 85 PRO A CA 1
ATOM 671 C C . PRO A 1 85 ? 11.456 -3.275 -5.479 1.00 86.06 85 PRO A C 1
ATOM 673 O O . PRO A 1 85 ? 11.898 -3.465 -6.615 1.00 86.06 85 PRO A O 1
ATOM 676 N N . TYR A 1 86 ? 10.698 -2.223 -5.176 1.00 79.62 86 TYR A N 1
ATOM 677 C CA . TYR A 1 86 ? 10.550 -1.112 -6.108 1.00 79.62 86 TYR A CA 1
ATOM 678 C C . TYR A 1 86 ? 11.870 -0.348 -6.222 1.00 79.62 86 TYR A C 1
ATOM 680 O O . TYR A 1 86 ? 12.311 0.315 -5.282 1.00 79.62 86 TYR A O 1
ATOM 688 N N . ILE A 1 87 ? 12.493 -0.427 -7.395 1.00 74.56 87 ILE A N 1
ATOM 689 C CA . ILE A 1 87 ? 13.716 0.308 -7.714 1.00 74.56 87 ILE A CA 1
ATOM 690 C C . ILE A 1 87 ? 13.323 1.555 -8.494 1.00 74.56 87 ILE A C 1
ATOM 692 O O . ILE A 1 87 ? 12.753 1.463 -9.578 1.00 74.56 87 ILE A O 1
ATOM 696 N N . TRP A 1 88 ? 13.631 2.723 -7.939 1.00 65.19 88 TRP A N 1
ATOM 697 C CA . TRP A 1 88 ? 13.510 3.984 -8.659 1.00 65.19 88 TRP A CA 1
ATOM 698 C C . TRP A 1 88 ? 14.882 4.320 -9.216 1.00 65.19 88 TRP A C 1
ATOM 700 O O . TRP A 1 88 ? 15.834 4.533 -8.465 1.00 65.19 88 TRP A O 1
ATOM 710 N N . THR A 1 89 ? 14.993 4.341 -10.537 1.00 61.62 89 THR A N 1
ATOM 711 C CA . THR A 1 89 ? 16.151 4.930 -11.197 1.00 61.62 89 THR A CA 1
ATOM 712 C C . THR A 1 89 ? 16.030 6.439 -11.059 1.00 61.62 89 THR A C 1
ATOM 714 O O . THR A 1 89 ? 15.117 7.049 -11.611 1.00 61.62 89 THR A O 1
ATOM 717 N N . LEU A 1 90 ? 16.920 7.040 -10.274 1.00 58.50 90 LEU A N 1
ATOM 718 C CA . LEU A 1 90 ? 17.105 8.483 -10.304 1.00 58.50 90 LEU A CA 1
ATOM 719 C C . LEU A 1 90 ? 17.718 8.824 -11.662 1.00 58.50 90 LEU A C 1
ATOM 721 O O . LEU A 1 90 ? 18.864 8.458 -11.917 1.00 58.50 90 LEU A O 1
ATOM 725 N N . ASP A 1 91 ? 16.964 9.516 -12.516 1.00 57.78 91 ASP A N 1
ATOM 726 C CA . ASP A 1 91 ? 17.560 10.248 -13.629 1.00 57.78 91 ASP A CA 1
ATOM 727 C C . ASP A 1 91 ? 18.400 11.365 -13.015 1.00 57.78 91 ASP A C 1
ATOM 729 O O . ASP A 1 91 ? 17.903 12.431 -12.638 1.00 57.78 91 ASP A O 1
ATOM 733 N N . ILE A 1 92 ? 19.689 11.084 -12.838 1.00 62.28 92 ILE A N 1
ATOM 734 C CA . ILE A 1 92 ? 20.665 12.111 -12.515 1.00 62.28 92 ILE A CA 1
ATOM 735 C C . ILE A 1 92 ? 20.783 12.945 -13.787 1.00 62.28 92 ILE A C 1
ATOM 737 O O . ILE A 1 92 ? 21.549 12.624 -14.689 1.00 62.28 92 ILE A O 1
ATOM 741 N N . ASN A 1 93 ? 19.971 13.995 -13.892 1.00 57.44 93 ASN A N 1
ATOM 742 C CA . ASN A 1 93 ? 20.257 15.066 -14.832 1.00 57.44 93 ASN A CA 1
ATOM 743 C C . ASN A 1 93 ? 21.675 15.565 -14.509 1.00 57.44 93 ASN A C 1
ATOM 745 O O . ASN A 1 93 ? 21.928 16.003 -13.386 1.00 57.44 93 ASN A O 1
ATOM 749 N N . ASP A 1 94 ? 22.582 15.489 -15.485 1.00 52.47 94 ASP A N 1
ATOM 750 C CA . ASP A 1 94 ? 24.007 15.870 -15.431 1.00 52.47 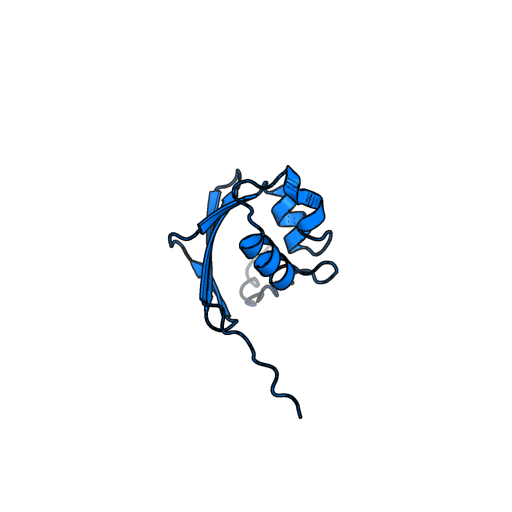94 ASP A CA 1
ATOM 751 C C . ASP A 1 94 ? 24.273 17.352 -15.061 1.00 52.47 94 ASP A C 1
ATOM 753 O O . ASP A 1 94 ? 25.390 17.857 -15.174 1.00 52.47 94 ASP A O 1
ATOM 757 N N . SER A 1 95 ? 23.272 18.085 -14.573 1.00 54.00 95 SER A N 1
ATOM 758 C CA . SER A 1 95 ? 23.376 19.480 -14.135 1.00 54.00 95 SER A CA 1
ATOM 759 C C . SER A 1 95 ? 24.071 19.664 -12.776 1.00 54.00 95 SER A C 1
ATOM 761 O O . SER A 1 95 ? 24.072 20.772 -12.249 1.00 54.00 95 SER A O 1
ATOM 763 N N . LEU A 1 96 ? 24.679 18.622 -12.194 1.00 53.41 96 LEU A N 1
ATOM 764 C CA . LEU A 1 96 ? 25.503 18.737 -10.978 1.00 53.41 96 LEU A CA 1
ATOM 765 C C . LEU A 1 96 ? 26.944 19.218 -11.243 1.00 53.41 96 LEU A C 1
ATOM 767 O O . LEU A 1 96 ? 27.733 19.336 -10.306 1.00 53.41 96 LEU A O 1
ATOM 771 N N . ASN A 1 97 ? 27.291 19.564 -12.484 1.00 48.12 97 ASN A N 1
ATOM 772 C CA . ASN A 1 97 ? 28.548 20.241 -12.801 1.00 48.12 97 ASN A CA 1
ATOM 773 C C . ASN A 1 97 ? 28.446 21.754 -12.565 1.00 48.12 97 ASN A C 1
ATOM 775 O O . ASN A 1 97 ? 28.460 22.504 -13.528 1.00 48.12 97 ASN A O 1
ATOM 779 N N . GLU A 1 98 ? 28.346 22.203 -11.311 1.00 48.38 98 GLU A N 1
ATOM 780 C CA . GLU A 1 98 ? 28.714 23.575 -10.910 1.00 48.38 98 GLU A CA 1
ATOM 781 C C . GLU A 1 98 ? 28.773 23.696 -9.372 1.00 48.38 98 GLU A C 1
ATOM 783 O O . GLU A 1 98 ? 28.028 24.430 -8.731 1.00 48.38 98 GLU A O 1
ATOM 788 N N . ILE A 1 99 ? 29.688 22.953 -8.742 1.00 52.62 99 ILE A N 1
ATOM 789 C CA . ILE A 1 99 ? 30.241 23.365 -7.445 1.00 52.62 99 ILE A CA 1
ATOM 790 C C . ILE A 1 99 ? 31.716 23.667 -7.687 1.00 52.62 99 ILE A C 1
ATOM 792 O O . ILE A 1 99 ? 32.572 22.784 -7.663 1.00 52.62 99 ILE A O 1
ATOM 796 N N . THR A 1 100 ? 31.990 24.925 -8.019 1.00 43.16 100 THR A N 1
ATOM 797 C CA . THR A 1 100 ? 33.344 25.476 -8.091 1.00 43.16 100 THR A CA 1
ATOM 798 C C . THR A 1 100 ? 33.875 25.616 -6.661 1.00 43.16 100 THR A C 1
ATOM 800 O O . THR A 1 100 ? 33.257 26.303 -5.848 1.00 43.16 100 THR A O 1
ATOM 803 N N . TYR A 1 101 ? 34.977 24.925 -6.350 1.00 44.81 101 TYR A N 1
ATOM 804 C CA . TYR A 1 101 ? 35.787 25.159 -5.147 1.00 44.81 101 TYR A CA 1
ATOM 805 C C . TYR A 1 101 ? 36.631 26.427 -5.290 1.00 44.81 101 TYR A C 1
ATOM 807 O O . TYR A 1 101 ? 37.079 26.701 -6.428 1.00 44.81 101 TYR A O 1
#

Sequence (101 aa):
MKESKFYKLTAQYTIVTELGSATLEIDDGVIKVTNGIGLEVKIPINVLTSVYTGYKSIECFKDKIQYFNNDTEAVFKVLFPEGYPYIWTLDINDSLNEITY